Protein AF-A0A5K0ZFE2-F1 (afdb_monomer)

Foldseek 3Di:
DDDDDDDDDDDDDDDDDDDDPVVVVVVVPDPPPPPPPPPPDDDDDDDDDDDPDPPPPVVVPQPCPDPSVCVCLVVCVDVVVVCVVVPDDPVQQQFDPVDPDDRPQQQCDPPDSHGNDDDPDDDDDPVPDDPPDDDD

Radius of gyration: 35.08 Å; Cα contacts (8 Å, |Δi|>4): 44; chains: 1; bounding box: 72×74×97 Å

Mean predicted aligned error: 20.15 Å

Sequence (136 aa):
VRTSGVPNLGLRPVSTTNLTYEQLLQQYHHPNQSHFHLQTMSAQQSYGDQSVKPLQSIQAAPDRFGLLGLLNVIKMSDPDLTSLALGIDLTTLGLNLNSRDNLYKTFASPWSDGPVKGDPEYSFPQCYLQPTLKLQ

Secondary structure (DSSP, 8-state):
---PPPP-------------HHHHHHHTT----------------------------------TTSHHHHHHHHTT-SHHHHHHHH---GGGGS--TT-SS-GGGT---TT-SSSPPS-------GGG--------

Structure (mmCIF, N/CA/C/O backbone):
data_AF-A0A5K0ZFE2-F1
#
_entry.id   AF-A0A5K0ZFE2-F1
#
loop_
_atom_site.group_PDB
_atom_site.id
_atom_site.type_symbol
_atom_site.label_atom_id
_atom_site.label_alt_id
_atom_site.label_comp_id
_atom_site.label_asym_id
_atom_site.label_entity_id
_atom_site.label_seq_id
_atom_site.pdbx_PDB_ins_code
_atom_site.Cartn_x
_atom_site.Cartn_y
_atom_site.Cartn_z
_atom_site.occupancy
_atom_site.B_iso_or_equiv
_atom_site.auth_seq_id
_atom_site.auth_comp_id
_atom_site.auth_asym_id
_atom_site.auth_atom_id
_atom_site.pdbx_PDB_model_num
ATOM 1 N N . VAL A 1 1 ? 42.882 40.160 -19.339 1.00 39.81 1 VAL A N 1
ATOM 2 C CA . VAL A 1 1 ? 41.998 38.998 -19.095 1.00 39.81 1 VAL A CA 1
ATOM 3 C C . VAL A 1 1 ? 40.559 39.482 -19.186 1.00 39.81 1 VAL A C 1
ATOM 5 O O . VAL A 1 1 ? 40.154 40.295 -18.369 1.00 39.81 1 VAL A O 1
ATOM 8 N N . ARG A 1 2 ? 39.844 39.094 -20.250 1.00 39.50 2 ARG A N 1
ATOM 9 C CA . ARG A 1 2 ? 38.387 39.264 -20.373 1.00 39.50 2 ARG A CA 1
ATOM 10 C C . ARG A 1 2 ? 37.733 38.154 -19.553 1.00 39.50 2 ARG A C 1
ATOM 12 O O . ARG A 1 2 ? 38.094 37.000 -19.761 1.00 39.50 2 ARG A O 1
ATOM 19 N N . THR A 1 3 ? 36.767 38.476 -18.702 1.00 46.00 3 THR A N 1
ATOM 20 C CA . THR A 1 3 ? 35.826 37.479 -18.177 1.00 46.00 3 THR A CA 1
ATOM 21 C C . THR A 1 3 ? 34.405 37.982 -18.373 1.00 46.00 3 THR A C 1
ATOM 23 O O . THR A 1 3 ? 34.042 39.083 -17.972 1.00 46.00 3 THR A O 1
ATOM 26 N N . SER A 1 4 ? 33.672 37.149 -19.093 1.00 40.69 4 SER A N 1
ATOM 27 C CA . SER A 1 4 ? 32.295 37.205 -19.561 1.00 40.69 4 SER A CA 1
ATOM 28 C C . SER A 1 4 ? 31.257 37.405 -18.457 1.00 40.69 4 SER A C 1
ATOM 30 O O . SER A 1 4 ? 31.406 36.897 -17.349 1.00 40.69 4 SER A O 1
ATOM 32 N N . GLY A 1 5 ? 30.190 38.127 -18.808 1.00 38.00 5 GLY A N 1
ATOM 33 C CA . GLY A 1 5 ? 29.038 38.402 -17.957 1.00 38.00 5 GLY A CA 1
ATOM 34 C C . GLY A 1 5 ? 28.147 37.184 -17.711 1.00 38.00 5 GLY A C 1
ATOM 35 O O . GLY A 1 5 ? 28.018 36.293 -18.549 1.00 38.00 5 GLY A O 1
ATOM 36 N N . VAL A 1 6 ? 27.522 37.189 -16.537 1.00 50.38 6 VAL A N 1
ATOM 37 C CA . VAL A 1 6 ? 26.448 36.278 -16.138 1.00 50.38 6 VAL A CA 1
ATOM 38 C C . VAL A 1 6 ? 25.106 36.773 -16.703 1.00 50.38 6 VAL A C 1
ATOM 40 O O . VAL A 1 6 ? 24.875 37.984 -16.725 1.00 50.38 6 VAL A O 1
ATOM 43 N N . PRO A 1 7 ? 24.212 35.888 -17.181 1.00 46.12 7 PRO A N 1
ATOM 44 C CA . PRO A 1 7 ? 22.910 36.299 -17.691 1.00 46.12 7 PRO A CA 1
ATOM 45 C C . PRO A 1 7 ? 21.990 36.754 -16.550 1.00 46.12 7 PRO A C 1
ATOM 47 O O . PRO A 1 7 ? 21.915 36.125 -15.496 1.00 46.12 7 PRO A O 1
ATOM 50 N N . ASN A 1 8 ? 21.302 37.871 -16.794 1.00 45.19 8 ASN A N 1
ATOM 51 C CA . ASN A 1 8 ? 20.324 38.506 -15.915 1.00 45.19 8 ASN A CA 1
ATOM 52 C C . ASN A 1 8 ? 19.334 37.490 -15.321 1.00 45.19 8 ASN A C 1
ATOM 54 O O . ASN A 1 8 ? 18.500 36.933 -16.036 1.00 45.19 8 ASN A O 1
ATOM 58 N N . LEU A 1 9 ? 19.387 37.308 -13.999 1.00 44.91 9 LEU A N 1
ATOM 59 C CA . LEU A 1 9 ? 18.276 36.754 -13.236 1.00 44.91 9 LEU A CA 1
ATOM 60 C C . LEU A 1 9 ? 17.079 37.697 -13.394 1.00 44.91 9 LEU A C 1
ATOM 62 O O . LEU A 1 9 ? 17.134 38.858 -12.988 1.00 44.91 9 LEU A O 1
ATOM 66 N N . GLY A 1 10 ? 16.008 37.190 -14.002 1.00 49.31 10 GLY A N 1
ATOM 67 C CA . GLY A 1 10 ? 14.734 37.886 -14.104 1.00 49.31 10 GLY A CA 1
ATOM 68 C C . GLY A 1 10 ? 14.230 38.266 -12.715 1.00 49.31 10 GLY A C 1
ATOM 69 O O . GLY A 1 10 ? 13.900 37.407 -11.898 1.00 49.31 10 GLY A O 1
ATOM 70 N N . LEU A 1 11 ? 14.191 39.568 -12.452 1.00 45.12 11 LEU A N 1
ATOM 71 C CA . LEU A 1 11 ? 13.600 40.140 -11.254 1.00 45.12 11 LEU A CA 1
ATOM 72 C C . LEU A 1 11 ? 12.091 39.863 -11.293 1.00 45.12 11 LEU A C 1
ATOM 74 O O . LEU A 1 11 ? 11.365 40.460 -12.085 1.00 45.12 11 LEU A O 1
ATOM 78 N N . ARG A 1 12 ? 11.599 38.954 -10.442 1.00 62.72 12 ARG A N 1
ATOM 79 C CA . ARG A 1 12 ? 10.168 38.926 -10.106 1.00 62.72 12 ARG A CA 1
ATOM 80 C C . ARG A 1 12 ? 9.857 40.197 -9.312 1.00 62.72 12 ARG A C 1
ATOM 82 O O . ARG A 1 12 ? 10.510 40.408 -8.287 1.00 62.72 12 ARG A O 1
ATOM 89 N N . PRO A 1 13 ? 8.863 41.013 -9.699 1.00 49.19 13 PRO A N 1
ATOM 90 C CA . PRO A 1 13 ? 8.401 42.075 -8.827 1.00 49.19 13 PRO A CA 1
ATOM 91 C C . PRO A 1 13 ? 7.647 41.432 -7.662 1.00 49.19 13 PRO A C 1
ATOM 93 O O . PRO A 1 13 ? 6.649 40.733 -7.845 1.00 49.19 13 PRO A O 1
ATOM 96 N N . VAL A 1 14 ? 8.146 41.658 -6.452 1.00 47.97 14 VAL A N 1
ATOM 97 C CA . VAL A 1 14 ? 7.350 41.547 -5.232 1.00 47.97 14 VAL A CA 1
ATOM 98 C C . VAL A 1 14 ? 6.485 42.797 -5.169 1.00 47.97 14 VAL A C 1
ATOM 100 O O . VAL A 1 14 ? 7.030 43.893 -5.076 1.00 47.97 14 VAL A O 1
ATOM 103 N N . SER A 1 15 ? 5.163 42.631 -5.243 1.00 42.16 15 SER A N 1
ATOM 104 C CA . SER A 1 15 ? 4.162 43.244 -4.350 1.00 42.16 15 SER A CA 1
ATOM 105 C C . SER A 1 15 ? 2.753 43.030 -4.908 1.00 42.16 15 SER A C 1
ATOM 107 O O . SER A 1 15 ? 2.464 43.300 -6.068 1.00 42.16 15 SER A O 1
ATOM 109 N N . THR A 1 16 ? 1.884 42.514 -4.049 1.00 54.50 16 THR A N 1
ATOM 110 C CA . THR A 1 16 ? 0.449 42.286 -4.227 1.00 54.50 16 THR A CA 1
ATOM 111 C C . THR A 1 16 ? -0.354 43.580 -4.113 1.00 54.50 16 THR A C 1
ATOM 113 O O . THR A 1 16 ? -0.219 44.241 -3.090 1.00 54.50 16 THR A O 1
ATOM 116 N N . THR A 1 17 ? -1.259 43.850 -5.062 1.00 49.22 17 THR A N 1
ATOM 117 C CA . THR A 1 17 ? -2.647 44.316 -4.825 1.00 49.22 17 THR A CA 1
ATOM 118 C C . THR A 1 17 ? -3.463 44.274 -6.133 1.00 49.22 17 THR A C 1
ATOM 120 O O . THR A 1 17 ? -3.028 44.771 -7.163 1.00 49.22 17 THR A O 1
ATOM 123 N N . ASN A 1 18 ? -4.634 43.620 -6.073 1.00 51.94 18 ASN A N 1
ATOM 124 C CA . ASN A 1 18 ? -5.748 43.556 -7.039 1.00 51.94 18 ASN A CA 1
ATOM 125 C C . ASN A 1 18 ? -5.438 43.767 -8.533 1.00 51.94 18 ASN A C 1
ATOM 127 O O . ASN A 1 18 ? -5.704 44.829 -9.091 1.00 51.94 18 ASN A O 1
ATOM 131 N N . LEU A 1 19 ? -5.008 42.700 -9.210 1.00 61.09 19 LEU A N 1
ATOM 132 C CA . LEU A 1 19 ? -5.138 42.602 -10.664 1.00 61.09 19 LEU A CA 1
ATOM 133 C C . LEU A 1 19 ? -6.453 41.887 -10.993 1.00 61.09 19 LEU A C 1
ATOM 135 O O . LEU A 1 19 ? -6.666 40.744 -10.587 1.00 61.09 19 LEU A O 1
ATOM 139 N N . THR A 1 20 ? -7.347 42.571 -11.704 1.00 65.69 20 THR A N 1
ATOM 140 C CA . THR A 1 20 ? -8.599 41.999 -12.216 1.00 65.69 20 THR A CA 1
ATOM 141 C C . THR A 1 20 ? -8.291 40.909 -13.245 1.00 65.69 20 THR A C 1
ATOM 143 O O . THR A 1 20 ? -7.384 41.068 -14.061 1.00 65.69 20 THR A O 1
ATOM 146 N N . TYR A 1 21 ? -9.051 39.807 -13.210 1.00 63.75 21 TYR A N 1
ATOM 147 C CA . TYR A 1 21 ? -8.795 38.568 -13.966 1.00 63.75 21 TYR A CA 1
ATOM 148 C C . TYR A 1 21 ? -8.526 38.788 -15.469 1.00 63.75 21 TYR A C 1
ATOM 150 O O . TYR A 1 21 ? -7.641 38.154 -16.037 1.00 63.75 21 TYR A O 1
ATOM 158 N N . GLU A 1 22 ? -9.228 39.741 -16.090 1.00 67.62 22 GLU A N 1
ATOM 159 C CA . GLU A 1 22 ? -9.039 40.167 -17.489 1.00 67.62 22 GLU A CA 1
ATOM 160 C C . GLU A 1 22 ? -7.582 40.528 -17.818 1.00 67.62 22 GLU A C 1
ATOM 162 O O . GLU A 1 22 ? -7.025 40.090 -18.825 1.00 67.62 22 GLU A O 1
ATOM 167 N N . GLN A 1 23 ? -6.913 41.256 -16.923 1.00 67.31 23 GLN A N 1
ATOM 168 C CA . GLN A 1 23 ? -5.566 41.765 -17.167 1.00 67.31 23 GLN A CA 1
ATOM 169 C C . GLN A 1 23 ? -4.500 40.661 -17.075 1.00 67.31 23 GLN A C 1
ATOM 171 O O . GLN A 1 23 ? -3.458 40.747 -17.724 1.00 67.31 23 GLN A O 1
ATOM 176 N N . LEU A 1 24 ? -4.786 39.583 -16.333 1.00 68.19 24 LEU A N 1
ATOM 177 C CA . LEU A 1 24 ? -3.973 38.361 -16.331 1.00 68.19 24 LEU A CA 1
ATOM 178 C C . LEU A 1 24 ? -4.165 37.542 -17.615 1.00 68.19 24 LEU A C 1
ATOM 180 O O . LEU A 1 24 ? -3.199 36.965 -18.116 1.00 68.19 24 LEU A O 1
ATOM 184 N N . LEU A 1 25 ? -5.376 37.520 -18.180 1.00 71.56 25 LEU A N 1
ATOM 185 C CA . LEU A 1 25 ? -5.653 36.808 -19.431 1.00 71.56 25 LEU A CA 1
ATOM 186 C C . LEU A 1 25 ? -5.011 37.488 -20.647 1.00 71.56 25 LEU A C 1
ATOM 188 O O . LEU A 1 25 ? -4.599 36.797 -21.580 1.00 71.56 25 LEU A O 1
ATOM 192 N N . GLN A 1 26 ? -4.849 38.814 -20.644 1.00 67.06 26 GLN A N 1
ATOM 193 C CA . GLN A 1 26 ? -4.114 39.495 -21.717 1.00 67.06 26 GLN A CA 1
ATOM 194 C C . GLN A 1 26 ? -2.607 39.192 -21.715 1.00 67.06 26 GLN A C 1
ATOM 196 O O . GLN A 1 26 ? -2.013 39.133 -22.791 1.00 67.06 26 GLN A O 1
ATOM 201 N N . GLN A 1 27 ? -1.986 38.926 -20.559 1.00 63.81 27 GLN A N 1
ATOM 202 C CA . GLN A 1 27 ? -0.555 38.583 -20.504 1.00 63.81 27 GLN A CA 1
ATOM 203 C C . GLN A 1 27 ? -0.247 37.215 -21.141 1.00 63.81 27 GLN A C 1
ATOM 205 O O . GLN A 1 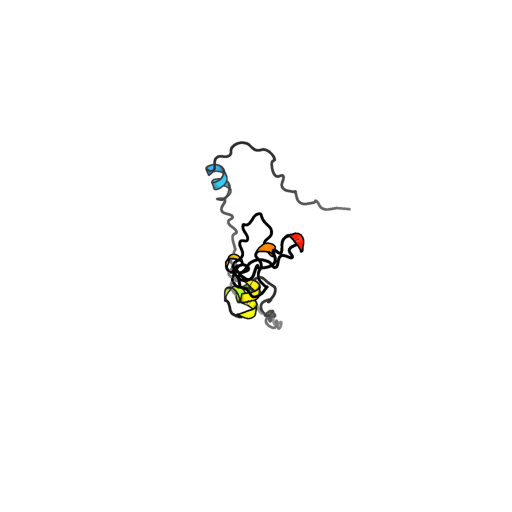27 ? 0.862 36.995 -21.627 1.00 63.81 27 GLN A O 1
ATOM 210 N N . TYR A 1 28 ? -1.227 36.306 -21.183 1.00 59.50 28 TYR A N 1
ATOM 211 C CA . TYR A 1 28 ? -1.083 34.992 -21.819 1.00 59.50 28 TYR A CA 1
ATOM 212 C C . TYR A 1 28 ? -1.284 35.004 -23.341 1.00 59.50 28 TYR A C 1
ATOM 214 O O . TYR A 1 28 ? -0.929 34.031 -24.001 1.00 59.50 28 TYR A O 1
ATOM 222 N N . HIS A 1 29 ? -1.811 36.087 -23.917 1.00 59.84 29 HIS A N 1
ATOM 223 C CA . HIS A 1 29 ? -2.157 36.150 -25.340 1.00 59.84 29 HIS A CA 1
ATOM 224 C C . HIS A 1 29 ? -1.076 36.756 -26.243 1.00 59.84 29 HIS A C 1
ATOM 226 O O . HIS A 1 29 ? -1.363 37.071 -27.396 1.00 59.84 29 HIS A O 1
ATOM 232 N N . HIS A 1 30 ? 0.173 36.904 -25.794 1.00 58.19 30 HIS A N 1
ATOM 233 C CA . HIS A 1 30 ? 1.240 37.272 -26.726 1.00 58.19 30 HIS A CA 1
ATOM 234 C C . HIS A 1 30 ? 1.491 36.126 -27.720 1.00 58.19 30 HIS A C 1
ATOM 236 O O . HIS A 1 30 ? 1.920 35.048 -27.299 1.00 58.19 30 HIS A O 1
ATOM 242 N N . PRO A 1 31 ? 1.274 36.326 -29.037 1.00 47.59 31 PRO A N 1
ATOM 243 C CA . PRO A 1 31 ? 1.650 35.330 -30.021 1.00 47.59 31 PRO A CA 1
ATOM 244 C C . PRO A 1 31 ? 3.176 35.295 -30.067 1.00 47.59 31 PRO A C 1
ATOM 246 O O . PRO A 1 31 ? 3.828 36.172 -30.632 1.00 47.59 31 PRO A O 1
ATOM 249 N N . ASN A 1 32 ? 3.760 34.273 -29.449 1.00 52.00 32 ASN A N 1
ATOM 250 C CA . ASN A 1 32 ? 5.142 33.906 -29.694 1.00 52.00 32 ASN A CA 1
ATOM 251 C C . ASN A 1 32 ? 5.184 33.312 -31.110 1.00 52.00 32 ASN A C 1
ATOM 253 O O . ASN A 1 32 ? 5.043 32.102 -31.294 1.00 52.00 32 ASN A O 1
ATOM 257 N N . GLN A 1 33 ? 5.280 34.176 -32.128 1.00 47.34 33 GLN A N 1
ATOM 258 C CA . GLN A 1 33 ? 5.600 33.750 -33.488 1.00 47.34 33 GLN A CA 1
ATOM 259 C C . GLN A 1 33 ? 7.039 33.232 -33.488 1.00 47.34 33 GLN A C 1
ATOM 261 O O . GLN A 1 33 ? 7.992 33.921 -33.843 1.00 47.34 33 GLN A O 1
ATOM 266 N N . SER A 1 34 ? 7.192 31.982 -33.071 1.00 56.78 34 SER A N 1
ATOM 267 C CA . SER A 1 34 ? 8.323 31.161 -33.456 1.00 56.78 34 SER A CA 1
ATOM 268 C C . SER A 1 34 ? 8.150 30.883 -34.946 1.00 56.78 34 SER A C 1
ATOM 270 O O . SER A 1 34 ? 7.468 29.948 -35.359 1.00 56.78 34 SER A O 1
ATOM 272 N N . HIS A 1 35 ? 8.720 31.755 -35.779 1.00 47.97 35 HIS A N 1
ATOM 273 C CA . HIS A 1 35 ? 8.896 31.468 -37.194 1.00 47.97 35 HIS A CA 1
ATOM 274 C C . HIS A 1 35 ? 9.793 30.234 -37.308 1.00 47.97 35 HIS A C 1
ATOM 276 O O . HIS A 1 35 ? 11.019 30.330 -37.324 1.00 47.97 35 HIS A O 1
ATOM 282 N N . PHE A 1 36 ? 9.179 29.056 -37.377 1.00 54.97 36 PHE A N 1
ATOM 283 C CA . PHE A 1 36 ? 9.833 27.863 -37.882 1.00 54.97 36 PHE A CA 1
ATOM 284 C C . PHE A 1 36 ? 10.014 28.096 -39.383 1.00 54.97 36 PHE A C 1
ATOM 286 O O . PHE A 1 36 ? 9.121 27.843 -40.190 1.00 54.97 36 PHE A O 1
ATOM 293 N N . HIS A 1 37 ? 11.140 28.706 -39.753 1.00 47.44 37 HIS A N 1
ATOM 294 C CA . HIS A 1 37 ? 11.516 28.857 -41.148 1.00 47.44 37 HIS A CA 1
ATOM 295 C C . HIS A 1 37 ? 11.817 27.458 -41.690 1.00 47.44 37 HIS A C 1
ATOM 297 O O . HIS A 1 37 ? 12.915 26.930 -41.517 1.00 47.44 37 HIS A O 1
ATOM 303 N N . LEU A 1 38 ? 10.814 26.833 -42.308 1.00 54.62 38 LEU A N 1
ATOM 304 C CA . LEU A 1 38 ? 11.004 25.637 -43.112 1.00 54.62 38 LEU A CA 1
ATOM 305 C C . LEU A 1 38 ? 11.750 26.071 -44.374 1.00 54.62 38 LEU A C 1
ATOM 307 O O . LEU A 1 38 ? 11.155 26.481 -45.369 1.00 54.62 38 LEU A O 1
ATOM 311 N N . GLN A 1 39 ? 13.075 26.048 -44.293 1.00 53.00 39 GLN A N 1
ATOM 312 C CA . GLN A 1 39 ? 13.938 26.290 -45.432 1.00 53.00 39 GLN A CA 1
ATOM 313 C C . GLN A 1 39 ? 13.766 25.103 -46.384 1.00 53.00 39 GLN A C 1
ATOM 315 O O . GLN A 1 39 ? 14.338 24.031 -46.191 1.00 53.00 39 GLN A O 1
ATOM 320 N N . THR A 1 40 ? 12.910 25.268 -47.390 1.00 53.03 40 THR A N 1
ATOM 321 C CA . THR A 1 40 ? 12.841 24.367 -48.537 1.00 53.03 40 THR A CA 1
ATOM 322 C C . THR A 1 40 ? 14.167 24.484 -49.274 1.00 53.03 40 THR A C 1
ATOM 324 O O . THR A 1 40 ? 14.392 25.447 -50.008 1.00 53.03 40 THR A O 1
ATOM 327 N N . MET A 1 41 ? 15.077 23.542 -49.029 1.00 43.69 41 MET A N 1
ATOM 328 C CA . MET A 1 41 ? 16.319 23.442 -49.783 1.00 43.69 41 MET A CA 1
ATOM 329 C C . MET A 1 41 ? 15.977 23.088 -51.22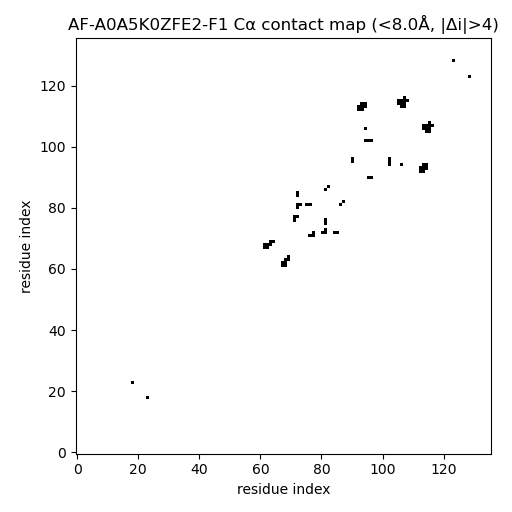7 1.00 43.69 41 MET A C 1
ATOM 331 O O . MET A 1 41 ? 15.556 21.973 -51.536 1.00 43.69 41 MET A O 1
ATOM 335 N N . SER A 1 42 ? 16.138 24.066 -52.111 1.00 42.72 42 SER A N 1
ATOM 336 C CA . SER A 1 42 ? 16.238 23.835 -53.540 1.00 42.72 42 SER A CA 1
ATOM 337 C C . SER A 1 42 ? 17.475 22.978 -53.797 1.00 42.72 42 SER A C 1
ATOM 339 O O . SER A 1 42 ? 18.603 23.344 -53.467 1.00 42.72 42 SER A O 1
ATOM 341 N N . ALA A 1 43 ? 17.252 21.804 -54.381 1.00 44.59 43 ALA A N 1
ATOM 342 C CA . ALA A 1 43 ? 18.309 20.958 -54.895 1.00 44.59 43 ALA A CA 1
ATOM 343 C C . ALA A 1 43 ? 19.035 21.698 -56.029 1.00 44.59 43 ALA A C 1
ATOM 345 O O . ALA A 1 43 ? 18.568 21.731 -57.165 1.00 44.59 43 ALA A O 1
ATOM 346 N N . GLN A 1 44 ? 20.188 22.288 -55.722 1.00 42.38 44 GLN A N 1
ATOM 347 C CA . GLN A 1 44 ? 21.223 22.540 -56.715 1.00 42.38 44 GLN A CA 1
ATOM 348 C C . GLN A 1 44 ? 22.324 21.512 -56.486 1.00 42.38 44 GLN A C 1
ATOM 350 O O . GLN A 1 44 ? 23.138 21.616 -55.572 1.00 42.38 44 GLN A O 1
ATOM 355 N N . GLN A 1 45 ? 22.280 20.466 -57.309 1.00 48.88 45 GLN A N 1
ATOM 356 C CA . GLN A 1 45 ? 23.364 19.510 -57.466 1.00 48.88 45 GLN A CA 1
ATOM 357 C C . GLN A 1 45 ? 24.585 20.262 -58.001 1.00 48.88 45 GLN A C 1
ATOM 359 O O . GLN A 1 45 ? 24.555 20.782 -59.114 1.00 48.88 45 GLN A O 1
ATOM 364 N N . SER A 1 46 ? 25.656 20.306 -57.212 1.00 35.81 46 SER A N 1
ATOM 365 C CA . SER A 1 46 ? 26.991 20.624 -57.706 1.00 35.81 46 SER A CA 1
ATOM 366 C C . SER A 1 46 ? 27.901 19.442 -57.410 1.00 35.81 46 SER A C 1
ATOM 368 O O . SER A 1 46 ? 27.916 18.901 -56.305 1.00 35.81 46 SER A O 1
ATOM 370 N N . TYR A 1 47 ? 28.580 19.022 -58.469 1.00 44.78 47 TYR A N 1
ATOM 371 C CA . TYR A 1 47 ? 29.503 17.905 -58.556 1.00 44.78 47 TYR A CA 1
ATOM 372 C C . TYR A 1 47 ? 30.579 17.961 -57.468 1.00 44.78 47 TYR A C 1
ATOM 374 O O . TYR A 1 47 ? 31.289 18.954 -57.323 1.00 44.78 47 TYR A O 1
ATOM 382 N N . GLY A 1 48 ? 30.736 16.851 -56.754 1.00 37.88 48 GLY A N 1
ATOM 383 C CA . GLY A 1 48 ? 31.783 16.657 -55.765 1.00 37.88 48 GLY A CA 1
ATOM 384 C C . GLY A 1 48 ? 31.697 15.250 -55.204 1.00 37.88 48 GLY A C 1
ATOM 385 O O . GLY A 1 48 ? 31.011 15.008 -54.219 1.00 37.88 48 GLY A O 1
ATOM 386 N N . ASP A 1 49 ? 32.358 14.325 -55.889 1.00 47.94 49 ASP A N 1
ATOM 387 C CA . ASP A 1 49 ? 32.611 12.956 -55.462 1.00 47.94 49 ASP A CA 1
ATOM 388 C C . ASP A 1 49 ? 33.279 12.935 -54.076 1.00 47.94 49 ASP A C 1
ATOM 390 O O . ASP A 1 49 ? 34.489 13.092 -53.941 1.00 47.94 49 ASP A O 1
ATOM 394 N N . GLN A 1 50 ? 32.474 12.788 -53.027 1.00 45.19 50 GLN A N 1
ATOM 395 C CA . GLN A 1 50 ? 32.892 12.188 -51.770 1.00 45.19 50 GLN A CA 1
ATOM 396 C C . GLN A 1 50 ? 31.743 11.325 -51.273 1.00 45.19 50 GLN A C 1
ATOM 398 O O . GLN A 1 50 ? 30.662 11.812 -50.949 1.00 45.19 50 GLN A O 1
ATOM 403 N N . SER A 1 51 ? 32.009 10.023 -51.227 1.00 50.66 51 SER A N 1
ATOM 404 C CA . SER A 1 51 ? 31.204 8.982 -50.597 1.00 50.66 51 SER A CA 1
ATOM 405 C C . SER A 1 51 ? 30.799 9.367 -49.163 1.00 50.66 51 SER A C 1
ATOM 407 O O . SER A 1 51 ? 31.401 8.917 -48.185 1.00 50.66 51 SER A O 1
ATOM 409 N N . VAL A 1 52 ? 29.729 10.143 -49.013 1.00 53.25 52 VAL A N 1
ATOM 410 C CA . VAL A 1 52 ? 28.964 10.211 -47.773 1.00 53.25 52 VAL A CA 1
ATOM 411 C C . VAL A 1 52 ? 28.006 9.033 -47.796 1.00 53.25 52 VAL A C 1
ATOM 413 O O . VAL A 1 52 ? 26.948 9.054 -48.423 1.00 53.25 52 VAL A O 1
ATOM 416 N N . LYS A 1 53 ? 28.410 7.949 -47.126 1.00 55.78 53 LYS A N 1
ATOM 417 C CA . LYS A 1 53 ? 27.456 6.926 -46.690 1.00 55.78 53 LYS A CA 1
ATOM 418 C C . LYS A 1 53 ? 26.288 7.682 -46.049 1.00 55.78 53 LYS A C 1
ATOM 420 O O . LYS A 1 53 ? 26.572 8.566 -45.232 1.00 55.78 53 LYS A O 1
ATOM 425 N N . PRO A 1 54 ? 25.019 7.403 -46.412 1.00 48.12 54 PRO A N 1
ATOM 426 C CA . PRO A 1 54 ? 23.908 8.028 -45.721 1.00 48.12 54 PRO A CA 1
ATOM 427 C C . PRO A 1 54 ? 24.151 7.767 -44.247 1.00 48.12 54 PRO A C 1
ATOM 429 O O . PRO A 1 54 ? 24.471 6.637 -43.866 1.00 48.12 54 PRO A O 1
ATOM 432 N N . LEU A 1 55 ? 24.110 8.843 -43.464 1.00 50.88 55 LEU A N 1
ATOM 433 C CA . LEU A 1 55 ? 24.102 8.784 -42.022 1.00 50.88 55 LEU A CA 1
ATOM 434 C C . LEU A 1 55 ? 22.995 7.782 -41.704 1.00 50.88 55 LEU A C 1
ATOM 436 O O . LEU A 1 55 ? 21.811 8.104 -41.797 1.00 50.88 55 LEU A O 1
ATOM 440 N N . GLN A 1 56 ? 23.377 6.533 -41.434 1.00 51.69 56 GLN A N 1
ATOM 441 C CA . GLN A 1 56 ? 22.553 5.634 -40.669 1.00 51.69 56 GLN A CA 1
ATOM 442 C C . GLN A 1 56 ? 22.470 6.396 -39.364 1.00 51.69 56 GLN A C 1
ATOM 444 O O . GLN A 1 56 ? 23.368 6.315 -38.524 1.00 51.69 56 GLN A O 1
ATOM 449 N N . SER A 1 57 ? 21.444 7.248 -39.252 1.00 49.69 57 SER A N 1
ATOM 450 C CA . SER A 1 57 ? 20.879 7.553 -37.966 1.00 49.69 57 SER A CA 1
ATOM 451 C C . SER A 1 57 ? 20.801 6.180 -37.348 1.00 49.69 57 SER A C 1
ATOM 453 O O . SER A 1 57 ? 20.138 5.276 -37.863 1.00 49.69 57 SER A O 1
ATOM 455 N N . ILE A 1 58 ? 21.641 5.967 -36.342 1.00 54.22 58 ILE A N 1
ATOM 456 C CA . ILE A 1 58 ? 21.399 4.909 -35.399 1.00 54.22 58 ILE A CA 1
ATOM 457 C C . ILE A 1 58 ? 19.953 5.212 -35.032 1.00 54.22 58 ILE A C 1
ATOM 459 O O . ILE A 1 58 ? 19.684 6.227 -34.387 1.00 54.22 58 ILE A O 1
ATOM 463 N N . GLN A 1 59 ? 19.008 4.451 -35.595 1.00 57.34 59 GLN A N 1
ATOM 464 C CA . GLN A 1 59 ? 17.661 4.353 -35.079 1.00 57.34 59 GLN A CA 1
ATOM 465 C C . GLN A 1 59 ? 17.926 3.747 -33.718 1.00 57.34 59 GLN A C 1
ATOM 467 O O . GLN A 1 59 ? 17.919 2.531 -33.546 1.00 57.34 59 GLN A O 1
ATOM 472 N N . ALA A 1 60 ? 18.345 4.609 -32.789 1.00 64.19 60 ALA A N 1
ATOM 473 C CA . ALA A 1 60 ? 18.455 4.292 -31.400 1.00 64.19 60 ALA A CA 1
ATOM 474 C C . ALA A 1 60 ? 17.054 3.798 -31.117 1.00 64.19 60 ALA A C 1
ATOM 476 O O . ALA A 1 60 ? 16.084 4.541 -31.313 1.00 64.19 60 ALA A O 1
ATOM 477 N N . ALA A 1 61 ? 16.957 2.494 -30.849 1.00 68.44 61 ALA A N 1
ATOM 478 C CA . ALA A 1 61 ? 15.697 1.881 -30.503 1.00 68.44 61 ALA A CA 1
ATOM 479 C C . ALA A 1 61 ? 15.027 2.829 -29.504 1.00 68.44 61 ALA A C 1
ATOM 481 O O . ALA A 1 61 ? 15.741 3.337 -28.629 1.00 68.44 61 ALA A O 1
ATOM 482 N N . PRO A 1 62 ? 13.737 3.158 -29.696 1.00 71.81 62 PRO A N 1
ATOM 483 C CA . PRO A 1 62 ? 13.072 4.187 -28.912 1.00 71.81 62 PRO A CA 1
ATOM 484 C C . PRO A 1 62 ? 13.421 3.974 -27.444 1.00 71.81 62 PRO A C 1
ATOM 486 O O . PRO A 1 62 ? 13.212 2.880 -26.916 1.00 71.81 62 PRO A O 1
ATOM 489 N N . ASP A 1 63 ? 14.062 4.981 -26.845 1.00 83.56 63 ASP A N 1
ATOM 490 C CA . ASP A 1 63 ? 14.610 4.863 -25.502 1.00 83.56 63 ASP A CA 1
ATOM 491 C C . ASP A 1 63 ? 13.478 4.483 -24.547 1.00 83.56 63 ASP A C 1
ATOM 493 O O . ASP A 1 63 ? 12.545 5.259 -24.319 1.00 83.56 63 ASP A O 1
ATOM 497 N N . ARG A 1 64 ? 13.554 3.256 -24.021 1.00 84.94 64 ARG A N 1
ATOM 498 C CA . ARG A 1 64 ? 12.506 2.664 -23.185 1.00 84.94 64 ARG A CA 1
ATOM 499 C C . ARG A 1 64 ? 12.321 3.417 -21.874 1.00 84.94 64 ARG A C 1
ATOM 501 O O . ARG A 1 64 ? 11.245 3.325 -21.294 1.00 84.94 64 ARG A O 1
ATOM 508 N N . PHE A 1 65 ? 1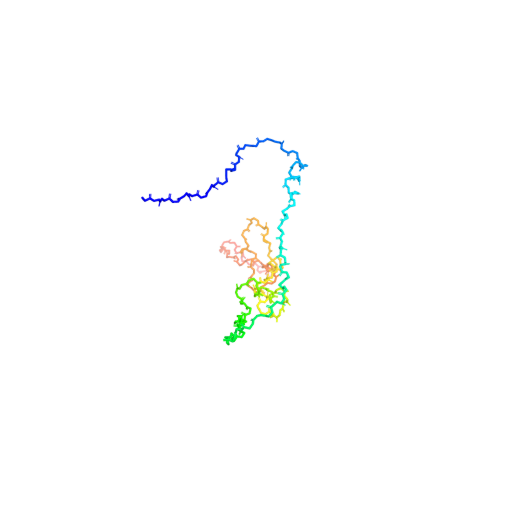3.339 4.146 -21.425 1.00 89.62 65 PHE A N 1
ATOM 509 C CA . PHE A 1 65 ? 13.299 4.918 -20.185 1.00 89.62 65 PHE A CA 1
ATOM 510 C C . PHE A 1 65 ? 13.022 6.412 -20.424 1.00 89.62 65 PHE A C 1
ATOM 512 O O . PHE A 1 65 ? 12.847 7.163 -19.467 1.00 89.62 65 PHE A O 1
ATOM 519 N N . GLY A 1 66 ? 12.951 6.846 -21.688 1.00 90.19 66 GLY A N 1
ATOM 520 C CA . GLY A 1 66 ? 12.586 8.205 -22.079 1.00 90.19 66 GLY A CA 1
ATOM 521 C C . GLY A 1 66 ? 11.079 8.390 -22.295 1.00 90.19 66 GLY A C 1
ATOM 522 O O . GLY A 1 66 ? 10.287 7.449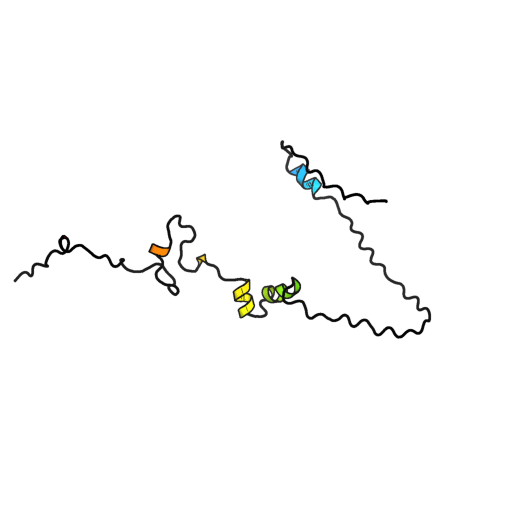 -22.236 1.00 90.19 66 GLY A O 1
ATOM 523 N N . LEU A 1 67 ? 10.663 9.618 -22.627 1.00 92.69 67 LEU A N 1
ATOM 524 C CA . LEU A 1 67 ? 9.247 9.943 -22.877 1.00 92.69 67 LEU A CA 1
ATOM 525 C C . LEU A 1 67 ? 8.628 9.134 -24.027 1.00 92.69 67 LEU A C 1
ATOM 527 O O . LEU A 1 67 ? 7.437 8.840 -24.000 1.00 92.69 67 LEU A O 1
ATOM 531 N N . LEU A 1 68 ? 9.422 8.743 -25.029 1.00 90.88 68 LEU A N 1
ATOM 532 C CA . LEU A 1 68 ? 8.936 7.891 -26.116 1.00 90.88 68 LEU A CA 1
ATOM 533 C C . LEU A 1 68 ? 8.682 6.446 -25.648 1.00 90.88 68 LEU A C 1
ATOM 535 O O . LEU A 1 68 ? 7.796 5.784 -26.182 1.00 90.88 68 LEU A O 1
ATOM 539 N N . GLY A 1 69 ? 9.401 5.976 -24.624 1.00 88.38 69 GLY A N 1
ATOM 540 C CA . GLY A 1 69 ? 9.147 4.698 -23.957 1.00 88.38 69 GLY A CA 1
ATOM 541 C C . GLY A 1 69 ? 7.827 4.680 -23.181 1.00 88.38 69 GLY A C 1
ATOM 542 O O . GLY A 1 69 ? 7.124 3.669 -23.196 1.00 88.38 69 GLY A O 1
ATOM 543 N N . LEU A 1 70 ? 7.419 5.819 -22.603 1.00 92.50 70 LEU A N 1
ATOM 544 C CA . LEU A 1 70 ? 6.128 5.964 -21.909 1.00 92.50 70 LEU A CA 1
ATOM 545 C C . LEU A 1 70 ? 4.929 5.694 -22.831 1.00 92.50 70 LEU A C 1
ATOM 547 O O . LEU A 1 70 ? 3.876 5.246 -22.378 1.00 92.50 70 LEU A O 1
ATOM 551 N N . LEU A 1 71 ? 5.088 5.901 -24.141 1.00 92.50 71 LEU A N 1
ATOM 552 C CA . LEU A 1 71 ? 4.044 5.619 -25.124 1.00 92.50 71 LEU A CA 1
ATOM 553 C C . LEU A 1 71 ? 3.600 4.147 -25.106 1.00 92.50 71 LEU A C 1
ATOM 555 O O . LEU A 1 71 ? 2.443 3.875 -25.414 1.00 92.50 71 LEU A O 1
ATOM 559 N N . ASN A 1 72 ? 4.474 3.211 -24.719 1.00 89.62 72 ASN A N 1
ATOM 560 C CA . ASN A 1 72 ? 4.108 1.798 -24.570 1.00 89.62 72 ASN A CA 1
ATOM 561 C C . ASN A 1 72 ? 3.157 1.559 -23.390 1.00 89.62 72 ASN A C 1
ATOM 563 O O . ASN A 1 72 ? 2.260 0.728 -23.506 1.00 89.62 72 ASN A O 1
ATOM 567 N N . VAL A 1 73 ? 3.316 2.314 -22.297 1.00 94.31 73 VAL A N 1
ATOM 568 C CA . VAL A 1 73 ? 2.407 2.281 -21.139 1.00 94.31 73 VAL A CA 1
ATOM 569 C C . VAL A 1 73 ? 1.056 2.885 -21.514 1.00 94.31 73 VAL A C 1
ATOM 571 O O . VAL A 1 73 ? 0.017 2.288 -21.259 1.00 94.31 73 VAL A O 1
ATOM 574 N N . ILE A 1 74 ? 1.059 4.042 -22.186 1.00 94.69 74 ILE A N 1
ATOM 575 C CA . ILE A 1 74 ? -0.176 4.729 -22.611 1.00 94.69 74 ILE A CA 1
ATOM 576 C C . ILE A 1 74 ? -0.986 3.860 -23.578 1.00 94.69 74 ILE A C 1
ATOM 578 O O . ILE A 1 74 ? -2.211 3.824 -23.512 1.00 94.69 74 ILE A O 1
ATOM 582 N N . LYS A 1 75 ? -0.300 3.151 -24.478 1.00 95.19 75 LYS A N 1
ATOM 583 C CA . LYS A 1 75 ? -0.929 2.233 -25.433 1.00 95.19 75 LYS A CA 1
ATOM 584 C C . LYS A 1 75 ? -1.327 0.892 -24.819 1.00 95.19 75 LYS A C 1
ATOM 586 O O . LYS A 1 75 ? -1.946 0.097 -25.517 1.00 95.19 75 LYS A O 1
ATOM 591 N N . MET A 1 76 ? -0.972 0.643 -23.557 1.00 94.25 76 MET A N 1
ATOM 592 C CA . MET A 1 76 ? -1.204 -0.625 -22.867 1.00 94.25 76 MET A CA 1
ATOM 593 C C . MET A 1 76 ? -0.632 -1.829 -23.632 1.00 94.25 76 MET A C 1
ATOM 595 O O . MET A 1 76 ? -1.225 -2.904 -23.662 1.00 94.25 76 MET A O 1
ATOM 599 N N . SER A 1 77 ? 0.517 -1.640 -24.292 1.00 92.88 77 SER A N 1
ATOM 600 C CA . SER A 1 77 ? 1.121 -2.660 -25.162 1.00 92.88 77 SER A CA 1
ATOM 601 C C . SER A 1 77 ? 1.625 -3.887 -24.391 1.00 92.88 77 SER A C 1
ATOM 603 O O . SER A 1 77 ? 1.769 -4.957 -24.974 1.00 92.88 77 SER A O 1
ATOM 605 N N . ASP A 1 78 ? 1.931 -3.714 -23.103 1.00 92.19 78 ASP A N 1
ATOM 606 C CA . ASP A 1 78 ? 2.428 -4.742 -22.185 1.00 92.19 78 ASP A CA 1
ATOM 607 C C . ASP A 1 78 ? 1.614 -4.661 -20.880 1.00 92.19 78 ASP A C 1
ATOM 609 O O . ASP A 1 78 ? 1.689 -3.631 -20.199 1.00 92.19 78 ASP A O 1
ATOM 613 N N . PRO A 1 79 ? 0.816 -5.686 -20.531 1.00 94.38 79 PRO A N 1
ATOM 614 C CA . PRO A 1 79 ? -0.077 -5.644 -19.377 1.00 94.38 79 PRO A CA 1
ATOM 615 C C . PRO A 1 79 ? 0.666 -5.580 -18.037 1.00 94.38 79 PRO A C 1
ATOM 617 O O . PRO A 1 79 ? 0.203 -4.874 -17.141 1.00 94.38 79 PRO A O 1
ATOM 620 N N . ASP A 1 80 ? 1.822 -6.234 -17.903 1.00 94.00 80 ASP A N 1
ATOM 621 C CA . ASP A 1 80 ? 2.583 -6.254 -16.648 1.00 94.00 80 ASP A CA 1
ATOM 622 C C . ASP A 1 80 ? 3.215 -4.882 -16.396 1.00 94.00 80 ASP A C 1
ATOM 624 O O . ASP A 1 80 ? 3.077 -4.298 -15.315 1.00 94.00 80 ASP A O 1
ATOM 628 N N . LEU A 1 81 ? 3.843 -4.314 -17.432 1.00 93.25 81 LEU A N 1
ATOM 629 C CA . LEU A 1 81 ? 4.410 -2.967 -17.366 1.00 93.25 81 LEU A CA 1
ATOM 630 C C . LEU A 1 81 ? 3.321 -1.915 -17.129 1.00 93.25 81 LEU A C 1
ATOM 632 O O . LEU A 1 81 ? 3.505 -0.988 -16.340 1.00 93.25 81 LEU A O 1
ATOM 636 N N . THR A 1 82 ? 2.186 -2.055 -17.810 1.00 95.31 82 THR A N 1
ATOM 637 C CA . THR A 1 82 ? 1.060 -1.124 -17.693 1.00 95.31 82 THR A CA 1
ATOM 638 C C . THR A 1 82 ? 0.442 -1.186 -16.303 1.00 95.31 82 THR A C 1
ATOM 640 O O . THR A 1 82 ? 0.202 -0.136 -15.710 1.00 95.31 82 THR A O 1
ATOM 643 N N . SER A 1 83 ? 0.244 -2.386 -15.747 1.00 95.62 83 SER A N 1
A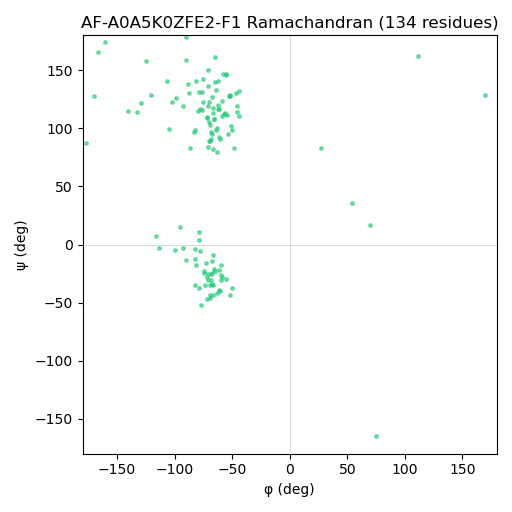TOM 644 C CA . SER A 1 83 ? -0.271 -2.560 -14.386 1.00 95.62 83 SER A CA 1
ATOM 645 C C . SER A 1 83 ? 0.653 -1.928 -13.350 1.00 95.62 83 SER A C 1
ATOM 647 O O . SER A 1 83 ? 0.172 -1.309 -12.404 1.00 95.62 83 SER A O 1
ATOM 649 N N . LEU A 1 84 ? 1.970 -2.064 -13.518 1.00 94.81 84 LEU A N 1
ATOM 650 C CA . LEU A 1 84 ? 2.939 -1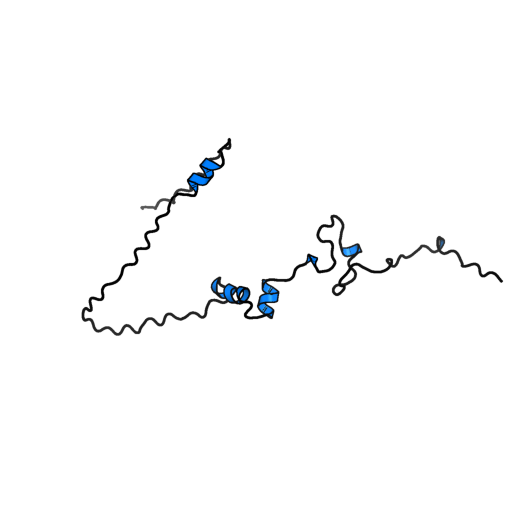.455 -12.611 1.00 94.81 84 LEU A CA 1
ATOM 651 C C . LEU A 1 84 ? 2.960 0.076 -12.733 1.00 94.81 84 LEU A C 1
ATOM 653 O O . LEU A 1 84 ? 3.028 0.771 -11.723 1.00 94.81 84 LEU A O 1
ATOM 657 N N . ALA A 1 85 ? 2.923 0.600 -13.961 1.00 94.38 85 ALA A N 1
ATOM 658 C CA . ALA A 1 85 ? 3.075 2.028 -14.222 1.00 94.38 85 ALA A CA 1
ATOM 659 C C . ALA A 1 85 ? 1.798 2.843 -13.960 1.00 94.38 85 ALA A C 1
ATOM 661 O O . ALA A 1 85 ? 1.894 3.969 -13.475 1.00 94.38 85 ALA A O 1
ATOM 662 N N . LEU A 1 86 ? 0.616 2.302 -14.280 1.00 94.94 86 LEU A N 1
ATOM 663 C CA . LEU A 1 86 ? -0.669 2.950 -13.986 1.00 94.94 86 LEU A CA 1
ATOM 664 C C . LEU A 1 86 ? -1.118 2.698 -12.543 1.00 94.94 86 LEU A C 1
ATOM 666 O O . LEU A 1 86 ? -1.709 3.580 -11.922 1.00 94.94 86 LEU A O 1
ATOM 670 N N . GLY A 1 87 ? -0.825 1.512 -12.009 1.00 94.19 87 GLY A N 1
ATOM 671 C CA . GLY A 1 87 ? -1.280 1.085 -10.693 1.00 94.19 87 GLY A CA 1
ATOM 672 C C . GLY A 1 87 ? -2.763 0.707 -10.657 1.00 94.19 87 GLY A C 1
ATOM 673 O O . GLY A 1 87 ? -3.406 0.478 -11.682 1.00 94.19 87 GLY A O 1
ATOM 674 N N . ILE A 1 88 ? -3.294 0.628 -9.438 1.00 93.94 88 ILE A N 1
ATOM 675 C CA . ILE A 1 88 ? -4.697 0.319 -9.146 1.00 93.94 88 ILE A CA 1
ATOM 676 C C . ILE A 1 88 ? -5.306 1.419 -8.276 1.00 93.94 88 ILE A C 1
ATOM 678 O O . ILE A 1 88 ? -4.591 2.131 -7.566 1.00 93.94 88 ILE A O 1
ATOM 682 N N . ASP A 1 89 ? -6.632 1.534 -8.290 1.00 93.75 89 ASP A N 1
ATOM 683 C CA . ASP A 1 89 ? -7.345 2.419 -7.371 1.00 93.75 89 ASP A CA 1
ATOM 684 C C . ASP A 1 89 ? -7.306 1.847 -5.946 1.00 93.75 89 ASP A C 1
ATOM 686 O O . ASP A 1 89 ? -7.959 0.860 -5.621 1.00 93.75 89 ASP A O 1
ATOM 690 N N . LEU A 1 90 ? -6.537 2.487 -5.066 1.00 91.19 90 LEU A N 1
ATOM 691 C CA . LEU A 1 90 ? -6.380 2.039 -3.682 1.00 91.19 90 LEU A CA 1
ATOM 692 C C . LEU A 1 90 ? -7.677 2.136 -2.865 1.00 91.19 90 LEU A C 1
ATOM 694 O O . LEU A 1 90 ? -7.804 1.462 -1.841 1.00 91.19 90 LEU A O 1
ATOM 698 N N . THR A 1 91 ? -8.644 2.955 -3.287 1.00 90.06 91 THR A N 1
ATOM 699 C CA . THR A 1 91 ? -9.922 3.101 -2.576 1.00 90.06 91 THR A CA 1
ATOM 700 C C . THR A 1 91 ? -10.827 1.883 -2.747 1.00 90.06 91 THR A C 1
ATOM 702 O O . THR A 1 91 ? -11.727 1.669 -1.933 1.00 90.06 91 THR A O 1
ATOM 705 N N . THR A 1 92 ? -10.548 1.022 -3.731 1.00 89.62 92 THR A N 1
ATOM 706 C CA . THR A 1 92 ? -11.297 -0.222 -3.946 1.00 89.62 92 THR A CA 1
ATOM 707 C C . THR A 1 92 ? -10.834 -1.365 -3.045 1.00 89.62 92 THR A C 1
ATOM 709 O O . THR A 1 92 ? -11.446 -2.426 -3.068 1.00 89.62 92 THR A O 1
ATOM 712 N N . LEU A 1 93 ? -9.786 -1.172 -2.232 1.00 88.00 93 LEU A N 1
ATOM 713 C CA . LEU A 1 93 ? -9.232 -2.198 -1.333 1.00 88.00 93 LEU A CA 1
ATOM 714 C C . LEU A 1 93 ? -10.040 -2.391 -0.035 1.00 88.00 93 LEU A C 1
ATOM 716 O O . LEU A 1 93 ? -9.559 -3.004 0.913 1.00 88.00 93 LEU A O 1
ATOM 720 N N . GLY A 1 94 ? -11.241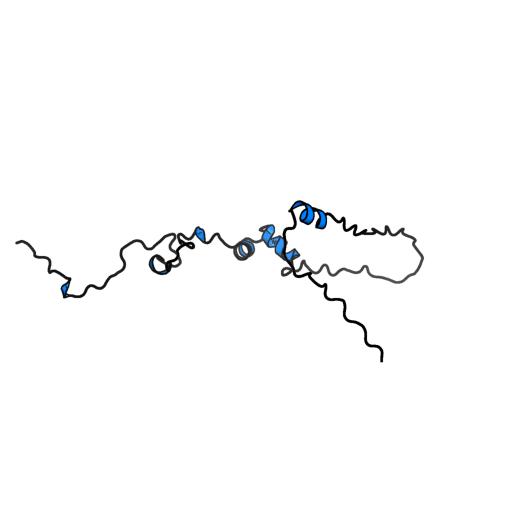 -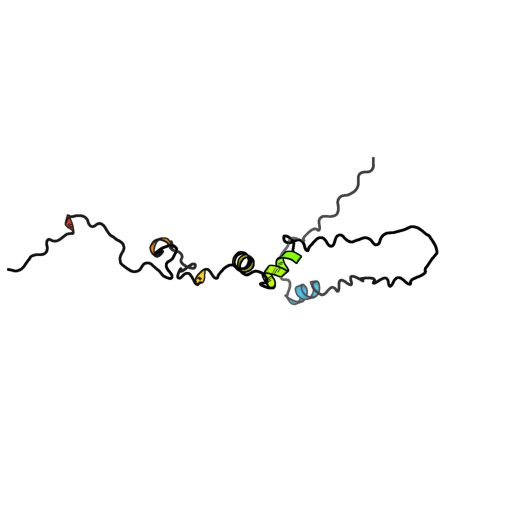1.814 0.064 1.00 85.25 94 GLY A N 1
ATOM 721 C CA . GLY A 1 94 ? -12.084 -1.944 1.258 1.00 85.25 94 GLY A CA 1
ATOM 722 C C . GLY A 1 94 ? -11.551 -1.203 2.493 1.00 85.25 94 GLY A C 1
ATOM 723 O O . GLY A 1 94 ? -11.992 -1.470 3.612 1.00 85.25 94 GLY A O 1
ATOM 724 N N . LEU A 1 95 ? -10.618 -0.263 2.306 1.00 87.81 95 LEU A N 1
ATOM 725 C CA . LEU A 1 95 ? -10.038 0.566 3.364 1.00 87.81 95 LEU A CA 1
ATOM 726 C C . LEU A 1 95 ? -10.567 2.001 3.292 1.00 87.81 95 LEU A C 1
ATOM 728 O O . LEU A 1 95 ? -10.666 2.596 2.222 1.00 87.81 95 LEU A O 1
ATOM 732 N N . ASN A 1 96 ? -10.837 2.606 4.450 1.00 90.06 96 ASN A N 1
ATOM 733 C CA . ASN A 1 96 ? -11.206 4.019 4.518 1.00 90.06 96 ASN A CA 1
ATOM 734 C C . ASN A 1 96 ? -9.958 4.916 4.591 1.00 90.06 96 ASN A C 1
ATOM 736 O O . ASN A 1 96 ? -9.579 5.368 5.670 1.00 90.06 96 ASN A O 1
ATOM 740 N N . LEU A 1 97 ? -9.344 5.217 3.444 1.00 91.75 97 LEU A N 1
ATOM 741 C CA . LEU A 1 97 ? -8.142 6.068 3.360 1.00 91.75 97 LEU A CA 1
ATOM 742 C C . LEU A 1 97 ? -8.381 7.542 3.751 1.00 91.75 97 LEU A C 1
ATOM 744 O O . LEU A 1 97 ? -7.427 8.297 3.905 1.00 91.75 97 LEU A O 1
ATOM 748 N N . ASN A 1 98 ? -9.641 7.947 3.944 1.00 93.50 98 ASN A N 1
ATOM 749 C CA . ASN A 1 98 ? -10.014 9.279 4.431 1.00 93.50 98 ASN A CA 1
ATOM 750 C C . ASN A 1 98 ? -10.171 9.337 5.964 1.00 93.50 98 ASN A C 1
ATOM 752 O O . ASN A 1 98 ? -10.466 10.398 6.518 1.00 93.50 98 ASN A O 1
ATOM 756 N N . SER A 1 99 ? -10.020 8.205 6.658 1.00 91.56 99 SER A N 1
ATOM 757 C CA . SER A 1 99 ? -10.114 8.129 8.116 1.00 91.56 99 SER A CA 1
ATOM 758 C C . SER A 1 99 ? -9.029 8.969 8.800 1.00 91.56 99 SER A C 1
ATOM 760 O O . SER A 1 99 ? -7.872 8.971 8.387 1.00 91.56 99 SER A O 1
ATOM 762 N N . ARG A 1 100 ? -9.391 9.644 9.898 1.00 95.00 100 ARG A N 1
ATOM 763 C CA . ARG A 1 100 ? -8.423 10.308 10.795 1.00 95.00 100 ARG A CA 1
ATOM 764 C C . ARG A 1 100 ? -7.788 9.327 11.788 1.00 95.00 100 ARG A C 1
ATOM 766 O O . ARG A 1 100 ? -6.759 9.643 12.378 1.00 95.00 100 ARG A O 1
ATOM 773 N N . ASP A 1 101 ? -8.411 8.166 11.975 1.00 92.69 101 ASP A N 1
ATOM 774 C CA . ASP A 1 101 ? -7.947 7.085 12.842 1.00 92.69 101 ASP A CA 1
ATOM 775 C C . ASP A 1 101 ? -7.050 6.093 12.094 1.00 92.69 101 ASP A C 1
ATOM 777 O O . ASP A 1 101 ? -7.129 5.947 10.873 1.00 92.69 101 ASP A O 1
ATOM 781 N N . ASN A 1 102 ? -6.244 5.344 12.851 1.00 91.25 102 ASN A N 1
ATOM 782 C CA . ASN A 1 102 ? -5.382 4.293 12.314 1.00 91.25 102 ASN A CA 1
ATOM 783 C C . ASN A 1 102 ? -6.179 3.139 11.678 1.00 91.25 102 ASN A C 1
ATOM 785 O O . ASN A 1 102 ? -7.062 2.564 12.315 1.00 91.25 102 ASN A O 1
ATOM 789 N N . LEU A 1 103 ? -5.770 2.714 10.479 1.00 89.56 103 LEU A N 1
ATOM 790 C CA . LEU A 1 103 ? -6.423 1.631 9.728 1.00 89.56 103 LEU A CA 1
ATOM 791 C C . LEU A 1 103 ? -6.143 0.228 10.283 1.00 89.56 103 LEU A C 1
ATOM 793 O O . LEU A 1 103 ? -6.932 -0.682 10.057 1.00 89.56 103 LEU A O 1
ATOM 797 N N . TYR A 1 104 ? -5.051 0.030 11.035 1.00 89.19 104 TYR A N 1
ATOM 798 C CA . TYR A 1 104 ? -4.651 -1.310 11.496 1.00 89.19 104 TYR A CA 1
ATOM 799 C C . TYR A 1 104 ? -5.698 -1.983 12.395 1.00 89.19 104 TYR A C 1
ATOM 801 O O . TYR A 1 104 ? -5.706 -3.200 12.515 1.00 89.19 104 TYR A O 1
ATOM 809 N N . LYS A 1 105 ? -6.586 -1.206 13.028 1.00 83.88 105 LYS A N 1
ATOM 810 C CA . LYS A 1 105 ? -7.651 -1.735 13.893 1.00 83.88 105 LYS A CA 1
ATOM 811 C C . LYS A 1 105 ? -8.754 -2.445 13.108 1.00 83.88 105 LYS A C 1
ATOM 813 O O . LYS A 1 105 ? -9.445 -3.284 13.670 1.00 83.88 105 LYS A O 1
ATOM 818 N N . THR A 1 106 ? -8.936 -2.087 11.839 1.00 80.69 106 THR A N 1
ATOM 819 C CA . THR A 1 106 ? -9.941 -2.673 10.943 1.00 80.69 106 THR A CA 1
ATOM 820 C C . THR A 1 106 ? -9.310 -3.454 9.793 1.00 80.69 106 THR A C 1
ATOM 822 O O . THR A 1 106 ? -10.032 -4.073 9.016 1.00 80.69 106 THR A O 1
ATOM 825 N N . PHE A 1 107 ? -7.980 -3.465 9.687 1.00 87.56 107 PHE A N 1
ATOM 826 C CA . PHE A 1 107 ? -7.238 -4.239 8.700 1.00 87.56 107 PHE A CA 1
ATOM 827 C C . PHE A 1 107 ? -7.294 -5.734 9.035 1.00 87.56 107 PHE A C 1
ATOM 829 O O . PHE A 1 107 ? -6.697 -6.181 10.010 1.00 87.56 107 PHE A O 1
ATOM 836 N N . ALA A 1 108 ? -8.024 -6.505 8.227 1.00 87.19 108 ALA A N 1
ATOM 837 C CA . ALA A 1 108 ? -8.235 -7.930 8.471 1.00 87.19 108 ALA A CA 1
ATOM 838 C C . ALA A 1 108 ? -7.021 -8.789 8.084 1.00 87.19 108 ALA A C 1
ATOM 840 O O . ALA A 1 108 ? -6.558 -9.612 8.868 1.00 87.19 108 ALA A O 1
ATOM 841 N N . SER A 1 109 ? -6.530 -8.628 6.853 1.00 87.88 109 SER A N 1
ATOM 842 C CA . SER A 1 109 ? -5.342 -9.305 6.330 1.00 87.88 109 SER A CA 1
ATOM 843 C C . SER A 1 109 ? -4.884 -8.639 5.024 1.00 87.88 109 SER A C 1
ATOM 845 O O . SER A 1 109 ? -5.677 -7.922 4.409 1.00 87.88 109 SER A O 1
ATOM 847 N N . PRO A 1 110 ? -3.658 -8.921 4.541 1.00 90.19 110 PRO A N 1
ATOM 848 C CA . PRO A 1 110 ? -3.175 -8.437 3.244 1.00 90.19 110 PRO A CA 1
ATOM 849 C C . PRO A 1 110 ? -3.993 -8.877 2.021 1.00 90.19 110 PRO A C 1
ATOM 851 O O . PRO A 1 110 ? -3.846 -8.274 0.964 1.00 90.19 110 PRO A O 1
ATOM 854 N N . TRP A 1 111 ? -4.829 -9.911 2.148 1.00 89.38 111 TRP A N 1
ATOM 855 C CA . TRP A 1 111 ? -5.635 -10.466 1.051 1.00 89.38 111 TRP A CA 1
ATOM 856 C C . TRP A 1 111 ? -7.143 -10.314 1.274 1.00 89.38 111 TRP A C 1
ATOM 858 O O . TRP A 1 111 ? -7.935 -10.904 0.547 1.00 89.38 111 TRP A O 1
ATOM 868 N N . SER A 1 112 ? -7.555 -9.585 2.311 1.00 86.25 112 SER A N 1
ATOM 869 C CA . SER A 1 112 ? -8.970 -9.410 2.628 1.00 86.25 112 SER A CA 1
ATOM 870 C C . SER A 1 112 ? -9.555 -8.220 1.870 1.00 86.25 112 SER A C 1
ATOM 872 O O . SER A 1 112 ? -9.043 -7.113 1.989 1.00 86.25 112 SER A O 1
ATOM 874 N N . ASP A 1 113 ? -10.690 -8.417 1.197 1.00 80.56 113 ASP A N 1
ATOM 875 C CA . ASP A 1 113 ? -11.390 -7.360 0.440 1.00 80.56 113 ASP A CA 1
ATOM 876 C C . ASP A 1 113 ? -12.225 -6.399 1.315 1.00 80.56 113 ASP A C 1
ATOM 878 O O . ASP A 1 113 ? -12.971 -5.557 0.816 1.00 80.56 113 ASP A O 1
ATOM 882 N N . GLY A 1 114 ? -12.176 -6.544 2.640 1.00 78.88 114 GLY A N 1
ATOM 883 C CA . GLY A 1 114 ? -12.991 -5.757 3.559 1.00 78.88 114 GLY A CA 1
ATOM 884 C C . GLY A 1 114 ? -12.447 -5.747 4.985 1.00 78.88 114 GLY A C 1
ATOM 885 O O . GLY A 1 114 ? -11.475 -6.448 5.288 1.00 78.88 114 GLY A O 1
ATOM 886 N N . PRO A 1 115 ? -13.074 -4.955 5.873 1.00 77.56 115 PRO A N 1
ATOM 887 C CA . PRO A 1 115 ? -12.615 -4.812 7.244 1.00 77.56 115 PRO A CA 1
ATOM 888 C C . PRO A 1 115 ? -12.725 -6.129 8.013 1.00 77.56 115 PRO A C 1
ATOM 890 O O . PRO A 1 115 ? -13.466 -7.040 7.624 1.00 77.56 115 PRO A O 1
ATOM 893 N N . VAL A 1 116 ? -11.994 -6.214 9.125 1.00 81.94 116 VAL A N 1
ATOM 894 C CA . VAL A 1 116 ? -12.022 -7.382 10.012 1.00 81.94 116 VAL A CA 1
ATOM 895 C C . VAL A 1 116 ? -13.466 -7.711 10.397 1.00 81.94 116 VAL A C 1
ATOM 897 O O . VAL A 1 116 ? -14.239 -6.840 10.798 1.00 81.94 116 VAL A O 1
ATOM 900 N N . LYS A 1 117 ? -13.850 -8.973 10.194 1.00 73.44 117 LYS A N 1
ATOM 901 C CA . LYS A 1 117 ? -15.166 -9.498 10.561 1.00 73.44 117 LYS A CA 1
ATOM 902 C C . LYS A 1 117 ? -15.001 -10.306 11.840 1.00 73.44 117 LYS A C 1
ATOM 904 O O . LYS A 1 117 ? -14.238 -11.267 11.846 1.00 73.44 117 LYS A O 1
ATOM 909 N N . GLY A 1 118 ? -15.735 -9.933 12.881 1.00 72.69 118 GLY A N 1
ATOM 910 C CA . GLY A 1 118 ? -15.669 -10.567 14.196 1.00 72.69 118 GLY A CA 1
ATOM 911 C C . GLY A 1 118 ? -15.061 -9.654 15.254 1.00 72.69 118 GLY A C 1
ATOM 912 O O . GLY A 1 118 ? -14.424 -8.648 14.937 1.00 72.69 118 GLY A O 1
ATOM 913 N N . ASP A 1 119 ? -15.298 -10.005 16.513 1.00 69.00 119 ASP A N 1
ATOM 914 C CA . ASP A 1 119 ? -14.740 -9.274 17.641 1.00 69.00 119 ASP A CA 1
ATOM 915 C C . ASP A 1 119 ? -13.249 -9.600 17.794 1.00 69.00 119 ASP A C 1
ATOM 917 O O . ASP A 1 119 ? -12.844 -10.750 17.590 1.00 69.00 119 ASP A O 1
ATOM 921 N N . PRO A 1 120 ? -12.413 -8.614 18.160 1.00 72.88 120 PRO A N 1
ATOM 922 C CA . PRO A 1 120 ? -11.038 -8.882 18.548 1.00 72.88 120 PRO A CA 1
ATOM 923 C C . PRO A 1 120 ? -10.989 -9.907 19.681 1.00 72.88 120 PRO A C 1
ATOM 925 O O . PRO A 1 120 ? -11.851 -9.928 20.560 1.00 72.88 120 PRO A O 1
ATOM 928 N N . GLU A 1 121 ? -9.951 -10.739 19.692 1.00 77.50 121 GLU A N 1
ATOM 929 C CA . GLU A 1 121 ? -9.732 -11.644 20.811 1.00 77.50 121 GLU A CA 1
ATOM 930 C C . GLU A 1 121 ? -9.295 -10.823 22.031 1.00 77.50 121 GLU A C 1
ATOM 932 O O . GLU A 1 121 ? -8.181 -10.299 22.101 1.00 77.50 121 GLU A O 1
ATOM 937 N N . TYR A 1 122 ? -10.211 -10.657 22.983 1.00 81.81 122 TYR A N 1
ATOM 938 C CA . TYR A 1 122 ? -9.941 -9.971 24.238 1.00 81.81 122 TYR A CA 1
ATOM 939 C C . TYR A 1 122 ? -9.666 -10.994 25.335 1.00 81.81 122 TYR A C 1
ATOM 941 O O . TYR A 1 122 ? -10.488 -11.864 25.621 1.00 81.81 122 TYR A O 1
ATOM 949 N N . SER A 1 123 ? -8.526 -10.855 26.010 1.00 86.56 123 SER A N 1
ATOM 950 C CA . SER A 1 123 ? -8.275 -11.581 27.250 1.00 86.56 123 SER A CA 1
ATOM 951 C C . SER A 1 123 ? -8.996 -10.883 28.402 1.00 86.56 123 SER A C 1
ATOM 953 O O . SER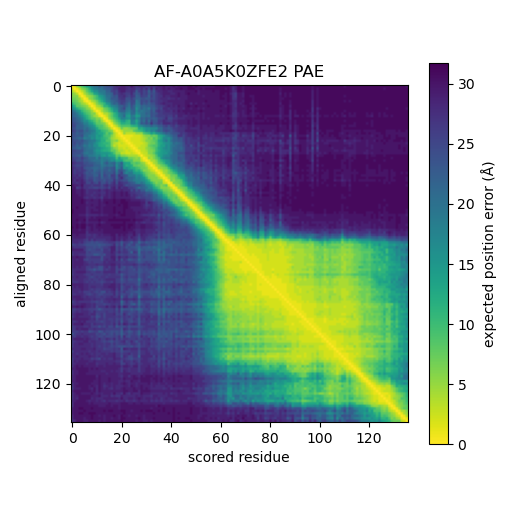 A 1 123 ? -8.642 -9.759 28.772 1.00 86.56 123 SER A O 1
ATOM 955 N N . PHE A 1 124 ? -9.981 -11.549 28.994 1.00 87.06 124 PHE A N 1
ATOM 956 C CA . PHE A 1 124 ? -10.642 -11.057 30.199 1.00 87.06 124 PHE A CA 1
ATOM 957 C C . PHE A 1 124 ? -9.903 -11.545 31.452 1.00 87.06 124 PHE A C 1
ATOM 959 O O . PHE A 1 124 ? -9.511 -12.713 31.515 1.00 87.06 124 PHE A O 1
ATOM 966 N N . PRO A 1 125 ? -9.724 -10.696 32.480 1.00 91.50 125 PRO A N 1
ATOM 967 C CA . PRO A 1 125 ? -9.266 -11.162 33.781 1.00 91.50 125 PRO A CA 1
ATOM 968 C C . PRO A 1 125 ? -10.219 -12.217 34.358 1.00 91.50 125 PRO A C 1
ATOM 970 O O . PRO A 1 125 ? -11.436 -12.117 34.198 1.00 91.50 125 PRO A O 1
ATOM 973 N N . GLN A 1 126 ? -9.674 -13.180 35.106 1.00 86.94 126 GLN A N 1
ATOM 974 C CA . GLN A 1 126 ? -10.442 -14.302 35.663 1.00 86.94 126 GLN A CA 1
ATOM 975 C C . GLN A 1 126 ? -11.643 -13.855 36.513 1.00 86.94 126 GLN A C 1
ATOM 977 O O . GLN A 1 126 ? -12.657 -14.543 36.554 1.00 86.94 126 GLN A O 1
ATOM 982 N N . CYS A 1 127 ? -11.562 -12.690 37.166 1.00 87.81 127 CYS A N 1
ATOM 983 C CA . CYS A 1 127 ? -12.646 -12.148 37.987 1.00 87.81 127 CYS A CA 1
ATOM 984 C C . CYS A 1 127 ? -13.898 -11.722 37.194 1.00 87.81 127 CYS A C 1
ATOM 986 O O . CYS A 1 127 ? -14.945 -11.541 37.808 1.00 87.81 127 CYS A O 1
ATOM 988 N N . TYR A 1 128 ? -13.817 -11.591 35.865 1.00 88.25 128 TYR A N 1
ATOM 989 C CA . TYR A 1 128 ? -14.974 -11.340 34.994 1.00 88.25 128 TYR A CA 1
ATOM 990 C C . TYR A 1 128 ? -15.635 -12.629 34.485 1.00 88.25 128 TYR A C 1
ATOM 992 O O . TYR A 1 128 ? -16.746 -12.581 33.959 1.00 88.25 128 TYR A O 1
ATOM 1000 N N . LEU A 1 129 ? -14.979 -13.786 34.630 1.00 86.44 129 LEU A N 1
ATOM 1001 C CA . LEU A 1 129 ? -15.525 -15.068 34.195 1.00 86.44 129 LEU A CA 1
ATOM 1002 C C . LEU A 1 129 ? -16.474 -15.601 35.268 1.00 86.44 129 LEU A C 1
ATOM 1004 O O . LEU A 1 129 ? -16.055 -16.188 36.264 1.00 86.44 129 LEU A O 1
ATOM 1008 N N . GLN A 1 130 ? -17.772 -15.389 35.070 1.00 80.25 130 GLN A N 1
ATOM 1009 C CA . GLN A 1 130 ? -18.787 -15.953 35.948 1.00 80.25 130 GLN A CA 1
ATOM 1010 C C . GLN A 1 130 ? -18.936 -17.452 35.630 1.00 80.25 130 GLN A C 1
ATOM 1012 O O . GLN A 1 130 ? -19.221 -17.795 34.480 1.00 80.25 130 GLN A O 1
ATOM 1017 N N . PRO A 1 131 ? -18.748 -18.369 36.599 1.00 78.38 131 PRO A N 1
ATOM 1018 C CA . PRO A 1 131 ? -18.994 -19.783 36.361 1.00 78.38 131 PRO A CA 1
ATOM 1019 C C . PRO A 1 131 ? -20.450 -19.956 35.934 1.00 78.38 131 PRO A C 1
ATOM 1021 O O . PRO A 1 131 ? -21.361 -19.538 36.651 1.00 78.38 131 PRO A O 1
ATOM 1024 N N . THR A 1 132 ? -20.682 -20.552 34.765 1.00 77.19 132 THR A N 1
ATOM 1025 C CA . THR A 1 132 ? -22.036 -20.891 34.321 1.00 77.19 132 THR A CA 1
ATOM 1026 C C . THR A 1 132 ? -22.668 -21.816 35.354 1.00 77.19 132 THR A C 1
ATOM 1028 O O . THR A 1 132 ? -22.245 -22.967 35.497 1.00 77.19 132 THR A O 1
ATOM 1031 N N . LEU A 1 133 ? -23.668 -21.318 36.080 1.00 74.94 133 LEU A N 1
ATOM 1032 C CA . LEU A 1 133 ? -24.460 -22.126 36.996 1.00 74.94 133 LEU A CA 1
ATOM 1033 C C . LEU A 1 133 ? -25.265 -23.123 36.161 1.00 74.94 133 LEU A C 1
ATOM 1035 O O . LEU A 1 133 ? -26.138 -22.733 35.386 1.00 74.94 133 LEU A O 1
ATOM 1039 N N . LYS A 1 134 ? -24.958 -24.415 36.287 1.00 76.56 134 LYS A N 1
ATOM 1040 C CA . LYS A 1 134 ? -25.824 -25.459 35.739 1.00 76.56 134 LYS A CA 1
ATOM 1041 C C . LYS A 1 134 ? -27.008 -25.630 36.685 1.00 76.56 134 LYS A C 1
ATOM 1043 O O . LYS A 1 134 ? -26.815 -25.999 37.838 1.00 76.56 134 LYS A O 1
ATOM 1048 N N . LEU A 1 135 ? -28.211 -25.342 36.199 1.00 69.00 135 LEU A N 1
ATOM 1049 C CA . LEU A 1 135 ? -29.453 -25.712 36.876 1.00 69.00 135 LEU A CA 1
ATOM 1050 C C . LEU A 1 135 ? -29.598 -27.241 36.779 1.00 69.00 135 LEU A C 1
ATOM 1052 O O . LEU A 1 135 ? -29.534 -27.780 35.672 1.00 69.00 135 LEU A O 1
ATOM 1056 N N . GLN A 1 136 ? -29.704 -27.916 37.927 1.00 67.38 136 GLN A N 1
ATOM 1057 C CA . GLN A 1 136 ? -30.043 -29.342 38.043 1.00 67.38 136 GLN A CA 1
ATOM 1058 C C . GLN A 1 136 ? -31.543 -29.519 38.250 1.00 67.38 136 GLN A C 1
ATOM 1060 O O . GLN A 1 136 ? -32.139 -28.649 38.925 1.00 67.38 136 GLN A O 1
#

pLDDT: mean 71.26, std 19.17, range [35.81, 95.62]

Solvent-accessible surface area (backbone atoms only — not comparable to full-atom values): 9792 Å² total; per-residue (Å²): 136,89,80,84,85,79,82,82,78,81,80,76,84,87,79,91,77,89,80,59,69,69,65,61,56,57,71,71,63,66,80,80,78,76,76,78,76,78,77,78,77,75,88,73,90,73,94,72,98,66,92,69,70,76,80,72,67,74,75,65,69,74,49,69,89,42,78,70,24,49,50,44,46,78,67,52,75,42,67,70,61,22,48,67,73,74,53,75,72,69,71,75,52,48,50,71,87,85,55,93,64,78,62,74,85,42,58,56,52,101,84,43,73,41,55,51,83,76,80,78,92,74,88,75,60,73,91,74,63,72,80,81,80,78,87,128

Organism: NCBI:txid210225

InterPro domains:
  IPR038635 CCR4-NOT complex subunit 2/3/5, C-terminal domain superfamily [G3DSA:2.30.30.1020] (55-136)
  IPR040168 Not2/Not3/Not5 [PTHR23326] (10-130)